Protein AF-A0A3B3SGN0-F1 (afdb_monomer)

Radius of gyration: 23.54 Å; Cα contacts (8 Å, |Δi|>4): 200; chains: 1; bounding box: 47×33×70 Å

Secondary structure (DSSP, 8-state):
---SEEEEEEEEE-SSTT----TTPEEEEEEEEEESS-EE-SEEEEEEEEEEEEEEEEEETTEEEEEEEEEEEEEEEEEEEE--TTS-------EEPSEEEEEEEEE----TTTTHHHHHHHHHHHTTS--PPP------

InterPro domains:
  IPR011021 Arrestin-like, N-terminal [PF00339] (10-87)
  IPR014752 Arrestin-like, C-terminal domain superfamily [G3DSA:2.60.40.640] (1-132)
  IPR014756 Immunoglobulin E-set [SSF81296] (18-74)

Organism: NCBI:txid1676925

pLDDT: mean 70.7, std 20.19, range [29.03, 91.38]

Solvent-accessible surface area (backbone atoms only — not comparable to full-atom values): 9113 Å² total; per-residue (Å²): 134,87,63,54,65,71,47,79,46,79,48,70,57,72,88,46,97,81,67,67,84,57,80,64,39,71,50,36,30,38,39,41,39,33,31,72,44,78,43,73,48,75,59,40,71,53,74,51,75,44,69,52,75,51,72,52,72,48,77,54,94,93,44,80,45,82,47,75,51,76,47,70,79,46,76,51,76,45,79,79,38,62,74,75,88,87,58,99,65,81,86,77,66,50,70,38,63,45,66,45,79,44,79,49,77,47,74,40,70,81,62,87,66,76,66,58,54,61,57,55,57,49,50,62,58,51,69,74,53,93,69,87,80,82,92,76,78,92,80,134

Sequence (140 aa):
MLSSIKSITVNYDAVNEGKTFSSGDMLSGRVLLVLSRETKIKGLRVKMKGKAKVHWREFKDKTCEHYKSKEKYFKLEQLVIGQEKDTKFCTNDLRQSLKKVIRWIFYFQNHSSVAVYHTWQQSHQTENELTPWPIFGQLT

Nearest PDB structures (foldseek):
  4r7x-assembly1_A  TM=7.101E-01  e=3.035E-05  Homo sapiens
  4r7x-assembly2_B  TM=7.193E-01  e=6.945E-05  Homo sapiens
  7usy-assembly1_J  TM=6.732E-01  e=1.446E-03  Caenorhabditis elegans
  4gej-assembly9_I  TM=6.919E-01  e=2.127E-03  Homo sapiens
  6yfe-assembly1_AA  TM=1.808E-01  e=1.029E+00  Beihai levi-like virus 19

Mean predicted aligned error: 14.2 Å

Foldseek 3Di:
DDFQWPDKDKFWDQPDPVSDDDAFDKIKTKIKTATPDFDFDQWDKDKDWDKDKDKDWDDDPPDIDIDIDMDTPDIDMDIQDHDDPPDPDDDPRPGDDRIDMTMDMDTRHDDPPPPPVVVVVVVVVVVVPDDDDDDDDDDD

Structure (mmCIF, N/CA/C/O backbone):
data_AF-A0A3B3SGN0-F1
#
_entry.id   AF-A0A3B3SGN0-F1
#
loop_
_atom_site.group_PDB
_atom_site.id
_atom_site.type_symbol
_atom_site.label_atom_id
_atom_site.label_alt_id
_atom_site.label_comp_id
_atom_site.label_asym_id
_atom_site.label_entity_id
_atom_site.label_seq_id
_atom_site.pdbx_PDB_ins_code
_atom_site.Cartn_x
_atom_site.Cartn_y
_atom_site.Cartn_z
_atom_site.occupancy
_atom_site.B_iso_or_equiv
_atom_site.auth_seq_id
_atom_site.auth_comp_id
_atom_site.auth_asym_id
_atom_site.auth_atom_id
_atom_site.pdbx_PDB_model_num
ATOM 1 N N . MET A 1 1 ? 0.505 -12.880 25.180 1.00 4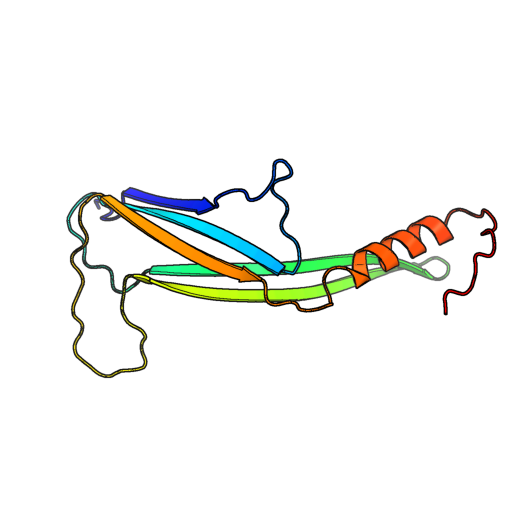6.78 1 MET A N 1
ATOM 2 C CA . MET A 1 1 ? -0.002 -11.499 24.997 1.00 46.78 1 MET A CA 1
ATOM 3 C C . MET A 1 1 ? -1.139 -11.515 23.983 1.00 46.78 1 MET A C 1
ATOM 5 O O . MET A 1 1 ? -0.929 -12.009 22.885 1.00 46.78 1 MET A O 1
ATOM 9 N N . LEU A 1 2 ? -2.335 -11.030 24.331 1.00 58.28 2 LEU A N 1
ATOM 10 C CA . LEU A 1 2 ? -3.451 -10.930 23.379 1.00 58.28 2 LEU A CA 1
ATOM 11 C C . LEU A 1 2 ? -3.254 -9.701 22.485 1.00 58.28 2 LEU A C 1
ATOM 13 O O . LEU A 1 2 ? -3.237 -8.574 22.988 1.00 58.28 2 LEU A O 1
ATOM 17 N N . SER A 1 3 ? -3.106 -9.918 21.175 1.00 74.81 3 SER A N 1
ATOM 18 C CA . SER A 1 3 ? -3.095 -8.832 20.192 1.00 74.81 3 SER A CA 1
ATOM 19 C C . SER A 1 3 ? -4.449 -8.123 20.195 1.00 74.81 3 SER A C 1
AT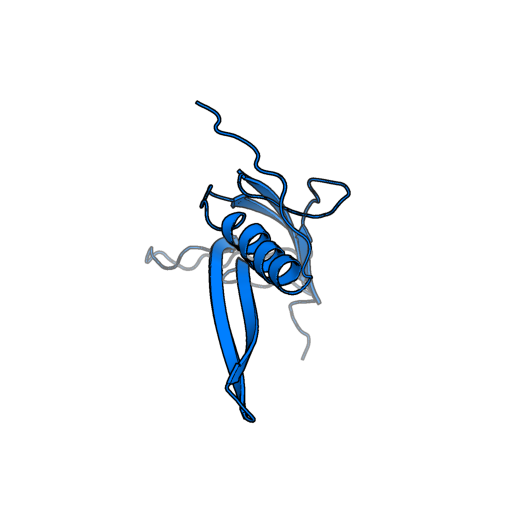OM 21 O O . SER A 1 3 ? -5.508 -8.752 20.136 1.00 74.81 3 SER A O 1
ATOM 23 N N . SER A 1 4 ? -4.414 -6.795 20.261 1.00 85.69 4 SER A N 1
ATOM 24 C CA . SER A 1 4 ? -5.606 -5.949 20.170 1.00 85.69 4 SER A CA 1
ATOM 25 C C . SER A 1 4 ? -6.210 -5.926 18.757 1.00 85.69 4 SER A C 1
ATOM 27 O O . SER A 1 4 ? -7.406 -5.695 18.593 1.00 85.69 4 SER A O 1
ATOM 29 N N . ILE A 1 5 ? -5.397 -6.203 17.733 1.00 88.44 5 ILE A N 1
ATOM 30 C CA . ILE A 1 5 ? -5.818 -6.277 16.330 1.00 88.44 5 ILE A CA 1
ATOM 31 C C . ILE A 1 5 ? -5.982 -7.751 15.961 1.00 88.44 5 ILE A C 1
ATOM 33 O O . ILE A 1 5 ? -5.033 -8.526 16.094 1.00 88.44 5 ILE A O 1
ATOM 37 N N . LYS A 1 6 ? -7.178 -8.125 15.496 1.00 89.62 6 LYS A N 1
ATOM 38 C CA . LYS A 1 6 ? -7.468 -9.466 14.966 1.00 89.62 6 LYS A CA 1
ATOM 39 C C . LYS A 1 6 ? -7.077 -9.568 13.497 1.00 89.62 6 LYS A C 1
ATOM 41 O O . LYS A 1 6 ? -6.401 -10.515 13.118 1.00 89.62 6 LYS A O 1
ATOM 46 N N . SER A 1 7 ? -7.484 -8.600 12.677 1.00 90.06 7 SER A N 1
ATOM 47 C CA . SER A 1 7 ? -7.132 -8.573 11.256 1.00 90.06 7 SER A CA 1
ATOM 48 C C . SER A 1 7 ? -7.254 -7.177 10.651 1.00 90.06 7 SER A C 1
ATOM 50 O O . SER A 1 7 ? -8.020 -6.330 11.118 1.00 90.06 7 SER A O 1
ATOM 52 N N . ILE A 1 8 ? -6.473 -6.952 9.594 1.00 90.75 8 ILE A N 1
ATOM 53 C CA . ILE A 1 8 ? -6.555 -5.785 8.716 1.00 90.75 8 ILE A CA 1
ATOM 54 C C . ILE A 1 8 ? -6.621 -6.324 7.292 1.00 90.75 8 ILE A C 1
ATOM 56 O O . ILE A 1 8 ? -5.700 -7.008 6.849 1.00 90.75 8 ILE A O 1
ATOM 60 N N . THR A 1 9 ? -7.695 -6.014 6.578 1.00 91.38 9 THR A N 1
ATOM 61 C CA . THR A 1 9 ? -7.904 -6.461 5.199 1.00 91.38 9 THR A CA 1
ATOM 62 C C . THR A 1 9 ? -8.170 -5.256 4.317 1.00 91.38 9 THR A C 1
ATOM 64 O O . THR A 1 9 ? -8.981 -4.399 4.665 1.00 91.38 9 THR A O 1
ATOM 67 N N . VAL A 1 10 ? -7.491 -5.187 3.176 1.00 89.44 10 VAL A N 1
ATOM 68 C CA . VAL A 1 10 ? -7.683 -4.136 2.175 1.00 89.44 10 VAL A CA 1
ATOM 69 C C . VAL A 1 10 ? -8.274 -4.779 0.933 1.00 89.44 10 VAL A C 1
ATOM 71 O O . VAL A 1 10 ? -7.650 -5.649 0.336 1.00 89.44 10 VAL A O 1
ATOM 74 N N . ASN A 1 11 ? -9.461 -4.325 0.552 1.00 88.88 11 ASN A N 1
ATOM 75 C CA . ASN A 1 11 ? -10.142 -4.722 -0.670 1.00 88.88 11 ASN A CA 1
ATOM 76 C C . ASN A 1 11 ? -10.225 -3.516 -1.598 1.00 88.88 11 ASN A C 1
ATOM 78 O O . ASN A 1 11 ? -10.382 -2.388 -1.127 1.00 88.88 11 ASN A O 1
ATOM 82 N N . TYR A 1 12 ? -10.154 -3.760 -2.899 1.00 87.44 12 TYR A N 1
ATOM 83 C CA . TYR A 1 12 ? -10.476 -2.776 -3.922 1.00 87.44 12 TYR A CA 1
ATOM 84 C C . TYR A 1 12 ? -11.729 -3.223 -4.671 1.00 87.44 12 TYR A C 1
ATOM 86 O O . TYR A 1 12 ? -11.996 -4.420 -4.788 1.00 87.44 12 TYR A O 1
ATOM 94 N N . ASP A 1 13 ? -12.499 -2.255 -5.143 1.00 84.31 13 ASP A N 1
ATOM 95 C CA . ASP A 1 13 ? -13.662 -2.490 -5.980 1.00 84.31 13 ASP A CA 1
ATOM 96 C C . ASP A 1 13 ? -13.167 -2.503 -7.441 1.00 84.31 13 ASP A C 1
ATOM 98 O O . ASP A 1 13 ? -12.542 -1.546 -7.907 1.00 84.31 13 ASP A O 1
ATOM 102 N N . ALA A 1 14 ? -13.341 -3.633 -8.133 1.00 74.31 14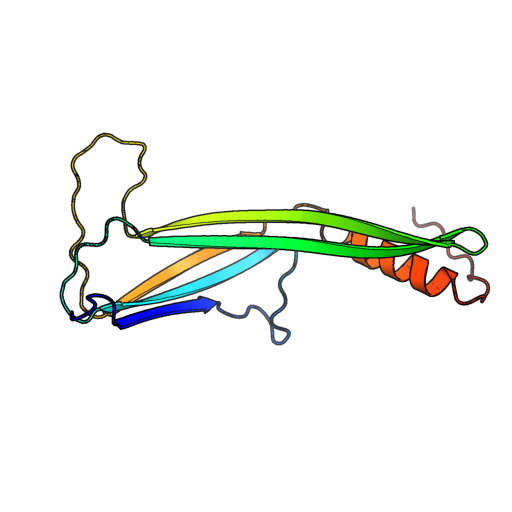 ALA A N 1
ATOM 103 C CA . ALA A 1 14 ? -12.905 -3.783 -9.520 1.00 74.31 14 ALA A CA 1
ATOM 104 C C . ALA A 1 14 ? -13.756 -2.895 -10.439 1.00 74.31 14 ALA A C 1
ATOM 106 O O . ALA A 1 14 ? -14.979 -2.876 -10.318 1.00 74.31 14 ALA A O 1
ATOM 107 N N . VAL A 1 15 ? -13.102 -2.170 -11.347 1.00 71.81 15 VAL A N 1
ATOM 108 C CA . VAL A 1 15 ? -13.772 -1.257 -12.293 1.00 71.81 15 VAL A CA 1
ATOM 109 C C . VAL A 1 15 ? -14.155 -1.978 -13.590 1.00 71.81 15 VAL A C 1
ATOM 111 O O . VAL A 1 15 ? -15.085 -1.567 -14.274 1.00 71.81 15 VAL A O 1
ATOM 114 N N . ASN A 1 16 ? -13.481 -3.084 -13.907 1.00 70.44 16 ASN A N 1
ATOM 115 C CA . ASN A 1 16 ? -13.703 -3.898 -15.097 1.00 70.44 16 ASN A CA 1
ATOM 116 C C . ASN A 1 16 ? -13.481 -5.396 -14.806 1.00 70.44 16 ASN A C 1
ATOM 118 O O . ASN A 1 16 ? -12.866 -5.771 -13.804 1.00 70.44 16 ASN A O 1
ATOM 122 N N . GLU A 1 17 ? -13.946 -6.260 -15.713 1.00 72.81 17 GLU A N 1
ATOM 123 C CA . GLU A 1 17 ? -13.751 -7.719 -15.630 1.00 72.81 17 GLU A CA 1
ATOM 124 C C . GLU A 1 17 ? -12.264 -8.109 -15.653 1.00 72.81 17 GLU A C 1
ATOM 126 O O . GLU A 1 17 ? -11.851 -9.051 -14.977 1.00 72.81 17 GLU A O 1
ATOM 131 N N . GLY A 1 18 ? -11.446 -7.324 -16.365 1.00 71.50 18 GLY A N 1
ATOM 132 C CA . GLY A 1 18 ? -9.998 -7.514 -16.468 1.00 71.50 18 GLY A CA 1
ATOM 133 C C . GLY A 1 18 ? -9.209 -7.179 -15.197 1.00 71.50 18 GLY A C 1
ATOM 134 O O . GLY A 1 18 ? -8.034 -7.528 -15.115 1.00 71.50 18 GLY A O 1
ATOM 135 N N . LYS A 1 19 ? -9.824 -6.524 -14.198 1.00 75.88 19 LYS A N 1
ATOM 136 C CA . LYS A 1 19 ? -9.169 -6.037 -12.964 1.00 75.88 19 LYS A CA 1
ATOM 137 C C . LYS A 1 19 ? -7.910 -5.197 -13.233 1.00 75.88 19 LYS A C 1
ATOM 139 O O . LYS A 1 19 ? -6.969 -5.197 -12.436 1.00 75.88 19 LYS A O 1
ATOM 144 N N . THR A 1 20 ? -7.892 -4.488 -14.356 1.00 78.38 20 THR A N 1
ATOM 145 C CA . THR A 1 20 ? -6.809 -3.599 -14.785 1.00 78.38 20 THR A CA 1
ATOM 146 C C . THR A 1 20 ? -7.260 -2.149 -14.682 1.00 78.38 20 THR A C 1
ATOM 148 O O . THR A 1 20 ? -8.423 -1.839 -14.918 1.00 78.38 20 THR A O 1
ATOM 151 N N . PHE A 1 21 ? -6.329 -1.261 -14.335 1.00 73.44 21 PHE A N 1
ATOM 152 C CA . PHE A 1 21 ? -6.578 0.172 -14.186 1.00 73.44 21 PHE A CA 1
ATOM 153 C C . PHE A 1 21 ? -5.654 0.945 -15.119 1.00 73.44 21 PHE A C 1
ATOM 155 O O . PHE A 1 21 ? -4.464 0.634 -15.215 1.00 73.44 21 PHE A O 1
ATOM 162 N N . SER A 1 22 ? -6.206 1.957 -15.768 1.00 75.19 22 SER A N 1
ATOM 163 C CA . SER A 1 22 ? -5.534 2.842 -16.708 1.00 75.19 22 SER A CA 1
ATOM 164 C C . SER A 1 22 ? -5.531 4.285 -16.208 1.00 75.19 22 SER A C 1
ATOM 166 O O . SER A 1 22 ? -6.125 4.638 -15.187 1.00 75.19 22 SER A O 1
ATOM 168 N N . SER A 1 23 ? -4.799 5.133 -16.926 1.00 73.19 23 SER A N 1
ATOM 169 C CA . SER A 1 23 ? -4.770 6.567 -16.654 1.00 73.19 23 SER A CA 1
ATOM 170 C C . SER A 1 23 ? -6.179 7.152 -16.771 1.00 73.19 23 SER A C 1
ATOM 172 O O . SER A 1 23 ? -6.852 6.912 -17.768 1.00 73.19 23 SER A O 1
ATOM 174 N N . GLY A 1 24 ? -6.618 7.901 -15.758 1.00 75.56 24 GLY A N 1
ATOM 175 C CA . GLY A 1 24 ? -7.974 8.452 -15.684 1.00 75.56 24 GLY A CA 1
ATOM 176 C C . GLY A 1 24 ? -8.980 7.588 -14.916 1.00 75.56 24 GLY A C 1
ATOM 177 O O . GLY A 1 24 ? -10.037 8.098 -14.547 1.00 75.56 24 GLY A O 1
ATOM 178 N N . ASP A 1 25 ? -8.651 6.333 -14.593 1.00 78.62 25 ASP A N 1
ATOM 179 C CA . ASP A 1 25 ? -9.552 5.477 -13.820 1.00 78.62 25 ASP A CA 1
ATOM 180 C C . ASP A 1 25 ? -9.626 5.888 -12.341 1.00 78.62 25 ASP A C 1
ATOM 182 O O . ASP A 1 25 ? -8.672 6.380 -11.723 1.00 78.62 25 ASP A O 1
ATOM 186 N N . MET A 1 26 ? -10.782 5.629 -11.730 1.00 78.81 26 MET A N 1
ATOM 187 C CA . MET A 1 26 ? -10.983 5.774 -10.292 1.00 78.81 26 MET A CA 1
ATOM 188 C C . MET A 1 26 ? -10.766 4.429 -9.602 1.00 78.81 26 MET A C 1
ATOM 190 O O . MET A 1 26 ? -11.521 3.485 -9.820 1.00 78.81 26 MET A O 1
ATOM 194 N N . LEU A 1 27 ? -9.793 4.355 -8.692 1.00 83.62 27 LEU A N 1
ATOM 195 C CA . LEU A 1 27 ? -9.636 3.193 -7.825 1.00 83.62 27 LEU A CA 1
ATOM 196 C C . LEU A 1 27 ? -10.277 3.469 -6.474 1.00 83.62 27 LEU A C 1
ATOM 198 O O . LEU A 1 27 ? -9.841 4.341 -5.722 1.00 83.62 27 LEU A O 1
ATOM 202 N N . SER A 1 28 ? -11.280 2.673 -6.135 1.00 85.88 28 SER A N 1
ATOM 203 C CA . SER A 1 28 ? -11.919 2.725 -4.827 1.00 85.88 28 SER A CA 1
ATOM 204 C C . SER A 1 28 ? -11.823 1.386 -4.118 1.00 85.88 28 SER A C 1
ATOM 206 O O . SER A 1 28 ? -11.530 0.355 -4.723 1.00 85.88 28 SER A O 1
ATOM 208 N N . GLY A 1 29 ? -12.011 1.409 -2.807 1.00 87.94 29 GLY A N 1
ATOM 209 C CA . GLY A 1 29 ? -11.964 0.199 -2.017 1.00 87.94 29 GLY A CA 1
ATOM 210 C C . GLY A 1 29 ? -12.337 0.413 -0.566 1.00 87.94 29 GLY A C 1
ATOM 211 O O . GLY A 1 29 ? -12.794 1.479 -0.140 1.00 87.94 29 GLY A O 1
ATOM 212 N N . ARG A 1 30 ? -12.150 -0.648 0.214 1.00 90.12 30 ARG A N 1
ATOM 213 C CA . ARG A 1 30 ? -12.506 -0.708 1.629 1.00 90.12 30 ARG A CA 1
ATOM 214 C C . ARG A 1 30 ? -11.370 -1.303 2.445 1.00 90.12 30 ARG A C 1
ATOM 216 O O . ARG A 1 30 ? -10.750 -2.283 2.044 1.00 90.12 30 ARG A O 1
ATOM 223 N N . VAL A 1 31 ? -11.112 -0.721 3.609 1.00 89.38 31 VAL A N 1
ATOM 224 C CA . VAL A 1 31 ? -10.296 -1.333 4.657 1.00 89.38 31 VAL A CA 1
ATOM 225 C C . VAL A 1 31 ? -11.226 -1.868 5.734 1.00 89.38 31 VAL A C 1
ATOM 227 O O . VAL A 1 31 ? -12.003 -1.115 6.321 1.00 89.38 31 VAL A O 1
ATOM 230 N N . LEU A 1 32 ? -11.144 -3.170 5.987 1.00 90.50 32 LEU A N 1
ATOM 231 C CA . LEU A 1 32 ? -11.792 -3.829 7.109 1.00 90.50 32 LEU A CA 1
ATOM 232 C C . LEU A 1 32 ? -10.768 -3.996 8.232 1.00 90.50 32 LEU A C 1
ATOM 234 O O . LEU A 1 32 ? -9.770 -4.698 8.080 1.00 90.50 32 LEU A O 1
ATOM 238 N N . LEU A 1 33 ? -11.042 -3.357 9.361 1.00 90.12 33 LEU A N 1
ATOM 239 C CA . LEU A 1 33 ? -10.283 -3.489 10.593 1.00 90.12 33 LEU A CA 1
ATOM 240 C C . LEU A 1 33 ? -11.127 -4.260 11.610 1.00 90.12 33 LEU A C 1
ATOM 242 O O . LEU A 1 33 ? -12.221 -3.821 11.978 1.00 90.12 33 LEU A O 1
ATOM 246 N N . VAL A 1 34 ? -10.605 -5.391 12.079 1.00 89.50 34 VAL A N 1
ATOM 247 C CA . VAL A 1 34 ? -11.223 -6.199 13.135 1.00 89.50 34 VAL A CA 1
ATOM 248 C C . VAL A 1 34 ? -10.329 -6.161 14.367 1.00 89.50 34 VAL A C 1
ATOM 250 O O . VAL A 1 34 ? -9.143 -6.491 14.307 1.00 89.50 34 VAL A O 1
ATOM 253 N N . LEU A 1 35 ? -10.905 -5.768 15.497 1.00 89.81 35 LEU A N 1
ATOM 254 C CA . LEU A 1 35 ? -10.241 -5.658 16.789 1.00 89.81 35 LEU A CA 1
ATOM 255 C C . LEU A 1 35 ? -10.776 -6.721 17.752 1.00 89.81 35 LEU A C 1
ATOM 257 O O . LEU A 1 35 ? -11.925 -7.158 17.665 1.00 89.81 35 LEU A O 1
ATOM 261 N N . SER A 1 36 ? -9.931 -7.172 18.675 1.00 88.94 36 SER A N 1
ATOM 262 C CA . SER A 1 36 ? -10.338 -8.109 19.730 1.00 88.94 36 SER A CA 1
ATOM 263 C C . SER A 1 36 ? -11.026 -7.418 20.901 1.00 88.94 36 SER A C 1
ATOM 265 O O . SER A 1 36 ? -11.813 -8.051 21.597 1.00 88.94 36 SER A O 1
ATOM 267 N N . ARG A 1 37 ? -10.744 -6.129 21.085 1.00 86.56 37 ARG A N 1
ATOM 268 C CA . ARG A 1 37 ? -11.252 -5.250 22.140 1.00 86.56 37 ARG A CA 1
ATOM 269 C C . ARG A 1 37 ? -11.179 -3.804 21.668 1.00 86.56 37 ARG A C 1
ATOM 271 O O . ARG A 1 37 ? -10.440 -3.500 20.726 1.00 86.56 37 ARG A O 1
ATOM 278 N N . GLU A 1 38 ? -11.889 -2.911 22.347 1.00 83.88 38 GLU A N 1
ATOM 279 C CA . GLU A 1 38 ? -11.736 -1.477 22.110 1.00 83.88 38 GLU A CA 1
ATOM 280 C C . GLU A 1 38 ? -10.270 -1.074 22.233 1.00 83.88 38 GLU A C 1
ATOM 282 O O . GLU A 1 38 ? -9.597 -1.355 23.227 1.00 83.88 38 GLU A O 1
ATOM 287 N N . THR A 1 39 ? -9.761 -0.450 21.177 1.00 84.19 39 THR A N 1
ATOM 288 C CA . THR A 1 39 ? -8.349 -0.092 21.081 1.00 84.19 39 THR A CA 1
ATOM 289 C C . THR A 1 39 ? -8.225 1.315 20.536 1.00 84.19 39 THR A C 1
ATOM 291 O O . THR A 1 39 ? -8.923 1.708 19.599 1.00 84.19 39 THR A O 1
ATOM 294 N N . LYS A 1 40 ? -7.316 2.078 21.138 1.00 82.94 40 LYS A N 1
ATOM 295 C CA . LYS A 1 40 ? -6.947 3.415 20.686 1.00 82.94 40 LYS A CA 1
ATOM 296 C C . LYS A 1 40 ? -6.013 3.294 19.486 1.00 82.94 40 LYS A C 1
ATOM 298 O O . LYS A 1 40 ? -4.949 2.684 19.587 1.00 82.94 40 LYS A O 1
ATOM 303 N N . ILE A 1 41 ? -6.418 3.852 18.350 1.00 82.56 41 ILE A N 1
ATOM 304 C CA . ILE A 1 41 ? -5.624 3.836 17.117 1.00 82.56 41 ILE A CA 1
ATOM 305 C C . ILE A 1 41 ? -5.238 5.266 16.772 1.00 82.56 41 ILE A C 1
ATOM 307 O O . ILE A 1 41 ? -6.101 6.087 16.474 1.00 82.56 41 ILE A O 1
ATOM 311 N N . LYS A 1 42 ? -3.926 5.535 16.769 1.00 83.38 42 LYS A N 1
ATOM 312 C CA . LYS A 1 42 ? -3.363 6.855 16.438 1.00 83.38 42 LYS A CA 1
ATOM 313 C C . LYS A 1 42 ? -3.620 7.244 14.984 1.00 83.38 42 LYS A C 1
ATOM 315 O O . LYS A 1 42 ? -3.878 8.403 14.684 1.00 83.38 42 LYS A O 1
ATOM 320 N N . GLY A 1 43 ? -3.553 6.270 14.082 1.00 85.12 43 GLY A N 1
ATOM 321 C CA . GLY A 1 43 ? -3.969 6.462 12.708 1.00 85.12 43 GLY A CA 1
ATOM 322 C C . GLY A 1 43 ? -3.809 5.222 11.844 1.00 85.12 43 GLY A C 1
ATOM 323 O O . GLY A 1 43 ? -3.106 4.278 12.200 1.00 85.12 43 GLY A O 1
ATOM 324 N N . LEU A 1 44 ? -4.479 5.245 10.700 1.00 86.94 44 LEU A N 1
ATOM 325 C CA . LEU A 1 44 ? -4.445 4.214 9.674 1.00 86.94 44 LEU A CA 1
ATOM 326 C C . LEU A 1 44 ? -4.335 4.914 8.327 1.00 86.94 44 LEU A C 1
ATOM 328 O O . LEU A 1 44 ? -5.118 5.816 8.034 1.00 86.94 44 LEU A O 1
ATOM 332 N N . ARG A 1 45 ? -3.357 4.513 7.519 1.00 88.62 45 ARG A N 1
ATOM 333 C CA . ARG A 1 45 ? -3.100 5.101 6.204 1.00 88.62 45 ARG A CA 1
ATOM 334 C C . ARG A 1 45 ? -3.177 4.032 5.134 1.00 88.62 45 ARG A C 1
ATOM 336 O O . ARG A 1 45 ? -2.619 2.950 5.303 1.00 88.62 45 ARG A O 1
ATOM 343 N N . VAL A 1 46 ? -3.816 4.367 4.024 1.00 88.81 46 VAL A N 1
ATOM 344 C CA . VAL A 1 46 ? -3.784 3.570 2.800 1.00 88.81 46 VAL A CA 1
ATOM 345 C C . VAL A 1 46 ? -2.771 4.207 1.868 1.00 88.81 46 VAL A C 1
ATOM 347 O O . VAL A 1 46 ? -2.767 5.421 1.672 1.00 88.81 46 VAL A O 1
ATOM 350 N N . LYS A 1 47 ? -1.873 3.390 1.319 1.00 89.31 47 LYS A N 1
ATOM 351 C CA . LYS A 1 47 ? -0.807 3.852 0.437 1.00 89.31 47 LYS A CA 1
ATOM 352 C C . LYS A 1 47 ? -0.762 3.007 -0.813 1.00 89.31 47 LYS A C 1
ATOM 354 O O . LYS A 1 47 ? -0.572 1.797 -0.732 1.00 89.31 47 LYS A O 1
ATOM 359 N N . MET A 1 48 ? -0.830 3.670 -1.954 1.00 85.19 48 MET A N 1
ATOM 360 C CA . MET A 1 48 ? -0.750 3.036 -3.255 1.00 85.19 48 MET A CA 1
ATOM 361 C C . MET A 1 48 ? 0.542 3.441 -3.962 1.00 85.19 48 MET A C 1
ATOM 363 O O . MET A 1 48 ? 0.976 4.592 -3.878 1.00 85.19 48 MET A O 1
ATOM 367 N N . LYS A 1 49 ? 1.198 2.487 -4.627 1.00 87.75 49 LYS A N 1
ATOM 368 C CA . LYS A 1 49 ? 2.452 2.717 -5.353 1.00 87.75 49 LYS A CA 1
ATOM 369 C C . LYS A 1 49 ? 2.447 1.931 -6.659 1.00 87.75 49 LYS A C 1
ATOM 371 O O . LYS A 1 49 ? 2.335 0.712 -6.611 1.00 87.75 49 LYS A O 1
ATOM 376 N N . GLY A 1 50 ? 2.683 2.613 -7.773 1.00 84.75 50 GLY A N 1
ATOM 377 C CA . GLY A 1 50 ? 2.991 1.989 -9.059 1.00 84.75 50 GLY A CA 1
ATOM 378 C C . GLY A 1 50 ? 4.471 2.126 -9.357 1.00 84.75 50 GLY A C 1
ATOM 379 O O . GLY A 1 50 ? 5.026 3.223 -9.245 1.00 84.75 50 GLY A O 1
ATOM 380 N N . LYS A 1 51 ? 5.129 1.018 -9.696 1.00 86.88 51 LYS A N 1
ATOM 381 C CA . LYS A 1 51 ? 6.546 0.997 -10.066 1.00 86.88 51 LYS A CA 1
ATOM 382 C C . LYS A 1 51 ? 6.768 0.019 -11.210 1.00 86.88 51 LYS A C 1
ATOM 384 O O . LYS A 1 51 ? 6.323 -1.119 -11.100 1.00 86.88 51 LYS A O 1
ATOM 389 N N . ALA A 1 52 ? 7.526 0.431 -12.216 1.00 87.94 52 ALA A N 1
ATOM 390 C CA . ALA A 1 52 ? 8.127 -0.475 -13.181 1.00 87.94 52 ALA A CA 1
ATOM 391 C C . ALA A 1 52 ? 9.556 -0.813 -12.767 1.00 87.94 52 ALA A C 1
ATOM 393 O O . ALA A 1 52 ? 10.287 -0.002 -12.188 1.00 87.94 52 ALA A O 1
ATOM 394 N N . LYS A 1 53 ? 9.957 -2.039 -13.082 1.00 88.19 53 LYS A N 1
ATOM 395 C CA . LYS A 1 53 ? 11.354 -2.454 -13.088 1.00 88.19 53 LYS A CA 1
ATOM 396 C C . LYS A 1 53 ? 11.575 -3.190 -14.395 1.00 88.19 53 LYS A C 1
ATOM 398 O O . LYS A 1 53 ? 10.882 -4.169 -14.649 1.00 88.19 53 LYS A O 1
ATOM 403 N N . VAL A 1 54 ? 12.537 -2.730 -15.173 1.00 90.06 54 VAL A N 1
ATOM 404 C CA . VAL A 1 54 ? 12.938 -3.377 -16.417 1.00 90.06 54 VAL A CA 1
ATOM 405 C C . VAL A 1 54 ? 14.352 -3.913 -16.266 1.00 90.06 54 VAL A C 1
ATOM 407 O O . VAL A 1 54 ? 15.170 -3.377 -15.510 1.00 90.06 54 VAL A O 1
ATOM 410 N N . HIS A 1 55 ? 14.615 -5.009 -16.960 1.00 90.81 55 HIS A N 1
ATOM 411 C CA . HIS A 1 55 ? 15.926 -5.623 -17.055 1.00 90.81 55 HIS A CA 1
ATOM 412 C C . HIS A 1 55 ? 16.121 -6.053 -18.498 1.00 90.81 55 HIS A C 1
ATOM 414 O O . HIS A 1 55 ? 15.293 -6.794 -19.027 1.00 90.81 55 HIS A O 1
ATOM 420 N N . TRP A 1 56 ? 17.214 -5.615 -19.105 1.00 88.75 56 TRP A N 1
ATOM 421 C CA . TRP A 1 56 ? 17.588 -6.032 -20.447 1.00 88.75 56 TRP A CA 1
ATOM 422 C C . TRP A 1 56 ? 19.054 -6.440 -20.471 1.00 88.75 56 TRP A C 1
ATOM 424 O O . TRP A 1 56 ? 19.838 -6.094 -19.582 1.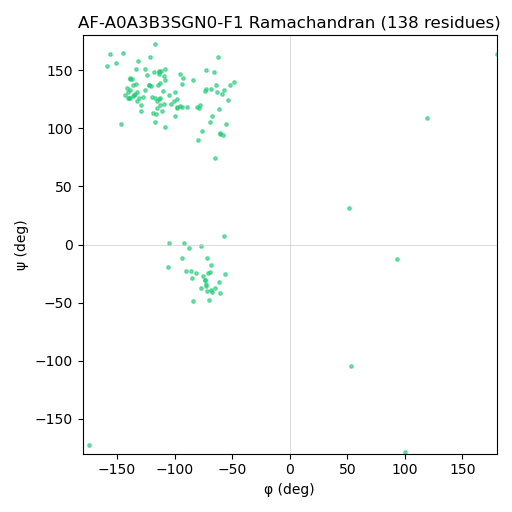00 88.75 56 TRP A O 1
ATOM 434 N N . ARG A 1 57 ? 19.386 -7.253 -21.467 1.00 90.12 57 ARG A N 1
ATOM 435 C CA . ARG A 1 57 ? 20.747 -7.700 -21.728 1.00 90.12 57 ARG A CA 1
ATOM 436 C C . ARG A 1 57 ? 21.174 -7.127 -23.060 1.00 90.12 57 ARG A C 1
ATOM 438 O O . ARG A 1 57 ? 20.383 -7.144 -23.998 1.00 90.12 57 ARG A O 1
ATOM 445 N N . GLU A 1 58 ? 22.397 -6.639 -23.116 1.00 89.94 58 GLU A N 1
ATOM 446 C CA . GLU A 1 58 ? 23.012 -6.155 -24.342 1.00 89.94 58 GLU A CA 1
ATOM 447 C C . GLU A 1 58 ? 24.223 -7.039 -24.626 1.00 89.94 58 GLU A C 1
ATOM 449 O O . GLU A 1 58 ? 25.066 -7.250 -23.752 1.00 89.94 58 GLU A O 1
ATOM 454 N N . PHE A 1 59 ? 24.278 -7.610 -25.825 1.00 89.81 59 PHE A N 1
ATOM 455 C CA . PHE A 1 59 ? 25.430 -8.386 -26.261 1.00 89.81 59 PHE A CA 1
ATOM 456 C C . PHE A 1 59 ? 26.367 -7.461 -27.028 1.00 89.81 59 PHE A C 1
ATOM 458 O O . PHE A 1 59 ? 25.985 -6.913 -28.060 1.00 89.81 59 PHE A O 1
ATOM 465 N N . LYS A 1 60 ? 27.590 -7.302 -26.522 1.00 82.75 60 LYS A N 1
ATOM 466 C CA . LYS A 1 60 ? 28.689 -6.642 -27.230 1.00 82.75 60 LYS A CA 1
ATOM 467 C C . LYS A 1 60 ? 29.777 -7.677 -27.462 1.00 82.75 60 LYS A C 1
ATOM 469 O O . LYS A 1 60 ? 30.375 -8.189 -26.513 1.00 82.75 60 LYS A O 1
ATOM 474 N N . ASP A 1 61 ? 29.981 -8.023 -28.726 1.00 85.69 61 ASP A N 1
ATOM 475 C CA . ASP A 1 61 ? 30.897 -9.069 -29.180 1.00 85.69 61 ASP A CA 1
ATOM 476 C C . ASP A 1 61 ? 30.656 -10.426 -28.487 1.00 85.69 61 ASP A C 1
ATOM 478 O O . ASP A 1 61 ? 29.699 -11.132 -28.798 1.00 85.69 61 ASP A O 1
ATOM 482 N N . LYS A 1 62 ? 31.524 -10.802 -27.536 1.00 85.75 62 LYS A N 1
ATOM 483 C CA . LYS A 1 62 ? 31.453 -12.055 -26.758 1.00 85.75 62 LYS A CA 1
ATOM 484 C C . LYS A 1 62 ? 30.971 -11.848 -25.319 1.00 85.75 62 LYS A C 1
ATOM 486 O O . LYS A 1 62 ? 30.902 -12.811 -24.557 1.00 85.75 62 LYS A O 1
ATOM 491 N N . THR A 1 63 ? 30.654 -10.613 -24.939 1.00 79.06 63 THR A N 1
ATOM 492 C CA . THR A 1 63 ? 30.294 -10.245 -23.569 1.00 79.06 63 THR A CA 1
ATOM 493 C C . THR A 1 63 ? 28.811 -9.899 -23.492 1.00 79.06 63 THR A C 1
ATOM 495 O O . THR A 1 63 ? 28.283 -9.142 -24.304 1.00 79.06 63 THR A O 1
ATOM 498 N N . CYS A 1 64 ? 28.128 -10.463 -22.496 1.00 88.31 64 CYS A N 1
ATOM 499 C CA . CYS A 1 64 ? 26.740 -10.146 -22.182 1.00 88.31 64 CYS A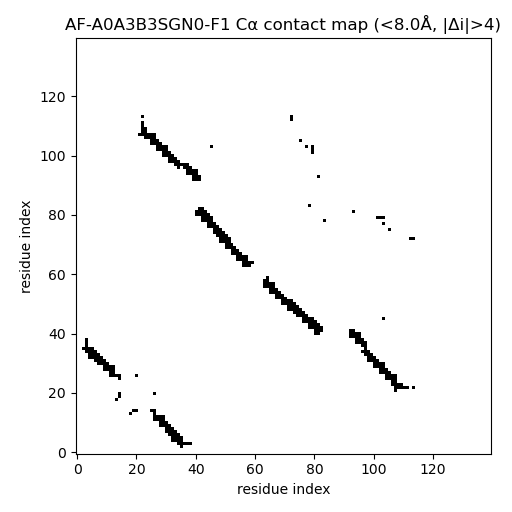 CA 1
ATOM 500 C C . CYS A 1 64 ? 26.703 -9.160 -21.013 1.00 88.31 64 CYS A C 1
ATOM 502 O O . CYS A 1 64 ? 27.007 -9.522 -19.874 1.00 88.31 64 CYS A O 1
ATOM 504 N N . GLU A 1 65 ? 26.299 -7.925 -21.284 1.00 88.69 65 GLU A N 1
ATOM 505 C CA . GLU A 1 65 ? 26.115 -6.892 -20.270 1.00 88.69 65 GLU A CA 1
ATOM 506 C C . GLU A 1 65 ? 24.665 -6.886 -19.775 1.00 88.69 65 GLU A C 1
ATOM 508 O O . GLU A 1 65 ? 23.719 -7.117 -20.529 1.00 88.69 65 GLU A O 1
ATOM 513 N N . HIS A 1 66 ? 24.478 -6.641 -18.478 1.00 90.62 66 HIS A N 1
ATOM 514 C CA . HIS A 1 66 ? 23.171 -6.659 -17.828 1.00 90.62 66 HIS A CA 1
ATOM 515 C C . HIS A 1 66 ? 22.801 -5.271 -17.322 1.00 90.62 66 HIS A C 1
ATOM 517 O O . HIS A 1 66 ? 23.475 -4.716 -16.454 1.00 90.62 66 HIS A O 1
ATOM 523 N N . TYR A 1 67 ? 21.658 -4.771 -17.775 1.00 88.69 67 TYR A N 1
ATOM 524 C CA . TYR A 1 67 ? 21.156 -3.453 -17.422 1.00 88.69 67 TYR A CA 1
ATOM 525 C C . TYR A 1 67 ? 19.827 -3.552 -16.682 1.00 88.69 67 TYR A C 1
ATOM 527 O O . TYR A 1 67 ? 19.027 -4.473 -16.874 1.00 88.69 67 TYR A O 1
ATOM 535 N N . LYS A 1 68 ? 19.596 -2.603 -15.773 1.00 91.12 68 LYS A N 1
ATOM 536 C CA . LYS A 1 68 ? 18.370 -2.509 -14.976 1.00 91.12 68 LYS A CA 1
ATOM 537 C C . LYS A 1 68 ? 17.947 -1.054 -14.888 1.00 91.12 68 LYS A C 1
ATOM 539 O O . LYS A 1 68 ? 18.749 -0.212 -14.498 1.00 91.12 68 LYS A O 1
ATOM 544 N N . SER A 1 69 ? 16.669 -0.788 -15.132 1.00 88.94 69 SER A N 1
ATOM 545 C CA . SER A 1 69 ? 16.059 0.511 -14.845 1.00 88.94 69 SER A CA 1
ATOM 546 C C . SER A 1 69 ? 14.821 0.337 -13.971 1.00 88.94 69 SER A C 1
ATOM 548 O O . SER A 1 69 ? 14.180 -0.719 -13.949 1.00 88.94 69 SER A O 1
ATOM 550 N N . LYS A 1 70 ? 14.525 1.352 -13.163 1.00 90.00 70 LYS A N 1
ATOM 551 C CA . LYS A 1 70 ? 13.374 1.368 -12.260 1.00 90.00 70 LYS A CA 1
ATOM 552 C C . LYS A 1 70 ? 12.695 2.716 -12.370 1.00 90.00 70 LYS A C 1
ATOM 554 O O . LYS A 1 70 ? 13.328 3.738 -12.131 1.00 90.00 70 LYS A O 1
ATOM 559 N N . GLU A 1 71 ? 11.394 2.690 -12.595 1.00 87.38 71 GLU A N 1
ATOM 560 C CA . GLU A 1 71 ? 10.580 3.893 -12.664 1.00 87.38 71 GLU A CA 1
ATOM 561 C C . GLU A 1 71 ? 9.432 3.810 -11.664 1.00 87.38 71 GLU A C 1
ATOM 563 O O . GLU A 1 71 ? 8.904 2.740 -11.352 1.00 87.38 71 GLU A O 1
ATOM 568 N N . LYS A 1 72 ? 9.068 4.955 -11.097 1.00 86.19 72 LYS A N 1
ATOM 569 C CA . LYS A 1 72 ? 7.971 5.074 -10.144 1.00 86.19 72 LYS A CA 1
ATOM 570 C C . LYS A 1 72 ? 6.907 5.972 -10.760 1.00 86.19 72 LYS A C 1
ATOM 572 O O . LYS A 1 72 ? 7.060 7.185 -10.728 1.00 86.19 72 LYS A O 1
ATOM 577 N N . TYR A 1 73 ? 5.812 5.368 -11.208 1.00 82.25 73 TYR A N 1
ATOM 578 C CA . TYR A 1 73 ? 4.705 6.080 -11.846 1.00 82.25 73 TYR A CA 1
ATOM 579 C C . TYR A 1 73 ? 3.913 6.937 -10.863 1.00 82.25 73 TYR A C 1
ATOM 581 O O . TYR A 1 73 ? 3.660 8.107 -11.109 1.00 82.25 73 TYR A O 1
ATOM 589 N N . PHE A 1 74 ? 3.540 6.375 -9.711 1.00 81.38 74 PHE A N 1
ATOM 590 C CA . PHE A 1 74 ? 2.730 7.104 -8.738 1.00 81.38 74 PHE A CA 1
ATOM 591 C C . PHE A 1 74 ? 2.993 6.646 -7.305 1.00 81.38 74 PHE A C 1
ATOM 593 O O . PHE A 1 74 ? 3.465 5.536 -7.026 1.00 81.38 74 PHE A O 1
ATOM 600 N N . LYS A 1 75 ? 2.699 7.541 -6.363 1.00 86.44 75 LYS A N 1
ATOM 601 C CA . LYS A 1 75 ? 2.657 7.261 -4.925 1.00 86.44 75 LYS A CA 1
ATOM 602 C C . LYS A 1 75 ? 1.576 8.134 -4.318 1.00 86.44 75 LYS A C 1
ATOM 604 O O . LYS A 1 75 ? 1.809 9.319 -4.115 1.00 86.44 75 LYS A O 1
ATOM 609 N N . LEU A 1 76 ? 0.446 7.515 -4.018 1.00 84.75 76 LEU A N 1
ATOM 610 C CA . LEU A 1 76 ? -0.689 8.153 -3.369 1.00 84.75 76 LEU A CA 1
ATOM 611 C C . LEU A 1 76 ? -0.780 7.639 -1.933 1.00 84.75 76 LEU A C 1
ATOM 613 O O . LEU A 1 76 ? -0.481 6.474 -1.658 1.00 84.75 76 LEU A O 1
ATOM 617 N N . GLU A 1 77 ? -1.126 8.516 -1.004 1.00 88.00 77 GLU A N 1
ATOM 618 C CA . GLU A 1 77 ? -1.266 8.190 0.412 1.00 88.00 77 GLU A CA 1
ATOM 619 C C . GLU A 1 77 ? -2.473 8.943 0.961 1.00 88.00 77 GLU A C 1
ATOM 621 O O . GLU A 1 77 ? -2.611 10.136 0.721 1.00 88.00 77 GLU A O 1
ATOM 626 N N . GLN A 1 78 ? -3.343 8.238 1.679 1.00 85.69 78 GLN A N 1
ATOM 627 C CA . GLN A 1 78 ? -4.533 8.802 2.305 1.00 85.69 78 GLN A CA 1
ATOM 628 C C . GLN A 1 78 ? -4.615 8.326 3.754 1.00 85.69 78 GLN A C 1
ATOM 630 O O . GLN A 1 78 ? -4.490 7.130 4.038 1.00 85.69 78 GLN A O 1
ATOM 635 N N . LEU A 1 79 ? -4.835 9.260 4.677 1.00 86.81 79 LEU A N 1
ATOM 636 C CA . LEU A 1 79 ? -5.150 8.959 6.069 1.00 86.81 79 LEU A CA 1
ATOM 637 C C . LEU A 1 79 ? -6.641 8.617 6.179 1.00 86.81 79 LEU A C 1
ATOM 639 O O . LEU A 1 79 ? -7.491 9.440 5.863 1.00 86.81 79 LEU A O 1
ATOM 643 N N . VAL A 1 80 ? -6.950 7.391 6.602 1.00 85.12 80 VAL A N 1
ATOM 644 C CA . VAL A 1 80 ? -8.326 6.869 6.707 1.00 85.12 80 VAL A CA 1
ATOM 645 C C . VAL A 1 80 ? -8.822 6.774 8.156 1.00 85.12 80 VAL A C 1
ATOM 647 O O . VAL A 1 80 ? -10.022 6.717 8.404 1.00 85.12 80 VAL A O 1
ATOM 650 N N . ILE A 1 81 ? -7.908 6.766 9.130 1.00 84.69 81 ILE A N 1
ATOM 651 C CA . ILE A 1 81 ? -8.197 6.945 10.561 1.00 84.69 81 ILE A CA 1
ATOM 652 C C . ILE A 1 81 ? -7.112 7.843 11.141 1.00 84.69 81 ILE A C 1
ATOM 654 O O . ILE A 1 81 ? -5.943 7.659 10.809 1.00 84.69 81 ILE A O 1
ATOM 658 N N . GLY A 1 82 ? -7.474 8.718 12.074 1.00 80.12 82 GLY A N 1
ATOM 659 C CA . GLY A 1 82 ? -6.538 9.563 12.812 1.00 80.12 82 GLY A CA 1
ATOM 660 C C . GLY A 1 82 ? -6.482 10.979 12.257 1.00 80.12 82 GLY A C 1
ATOM 661 O O . GLY A 1 82 ? -7.206 11.316 11.324 1.00 80.12 82 GLY A O 1
ATOM 662 N N . GLN A 1 83 ? -5.625 11.801 12.853 1.00 72.06 83 GLN A N 1
ATOM 663 C CA . GLN A 1 83 ? -5.401 13.183 12.434 1.00 72.06 83 GLN A CA 1
ATOM 664 C C . GLN A 1 83 ? -4.034 13.335 11.765 1.00 72.06 83 GLN A C 1
ATOM 666 O O . GLN A 1 83 ? -3.095 12.574 12.033 1.00 72.06 83 GLN A O 1
ATOM 671 N N . GLU A 1 84 ? -3.939 14.299 10.852 1.00 66.94 84 GLU A N 1
ATOM 672 C CA . GLU A 1 84 ? -2.665 14.703 10.272 1.00 66.94 84 GLU A CA 1
ATOM 673 C C . GLU A 1 84 ? -1.776 15.342 11.343 1.00 66.94 84 GLU A C 1
ATOM 675 O O . GLU A 1 84 ? -2.261 15.931 12.304 1.00 66.94 84 GLU A O 1
ATOM 680 N N . LYS A 1 85 ? -0.456 15.187 11.213 1.00 59.88 85 LYS A N 1
ATOM 681 C CA . LYS A 1 85 ? 0.490 15.604 12.261 1.00 59.88 85 LYS A CA 1
ATOM 682 C C . LYS A 1 85 ? 0.733 17.121 12.311 1.00 59.88 85 LYS A C 1
ATOM 684 O O . LYS A 1 85 ? 1.486 17.556 13.176 1.00 59.88 85 LYS A O 1
ATOM 689 N N . ASP A 1 86 ? 0.115 17.906 11.430 1.00 50.59 86 ASP A N 1
ATOM 690 C CA . ASP A 1 86 ? 0.439 19.326 11.239 1.00 50.59 86 ASP A CA 1
ATOM 691 C C . ASP A 1 86 ? -0.374 20.313 12.080 1.00 50.59 86 ASP A C 1
ATOM 693 O O . ASP A 1 86 ? -0.138 21.516 12.031 1.00 50.59 86 ASP A O 1
ATOM 697 N N . THR A 1 87 ? -1.278 19.847 12.939 1.00 38.38 87 THR A N 1
ATOM 698 C CA . THR A 1 87 ? -1.919 20.724 13.926 1.00 38.38 87 THR A CA 1
ATOM 699 C C . THR A 1 87 ? -1.598 20.233 15.325 1.00 38.38 87 THR A C 1
ATOM 701 O O . THR A 1 87 ? -2.015 19.155 15.745 1.00 38.38 87 THR A O 1
ATOM 704 N N . LYS A 1 88 ? -0.829 21.042 16.063 1.00 44.53 88 LYS A N 1
ATOM 705 C CA . LYS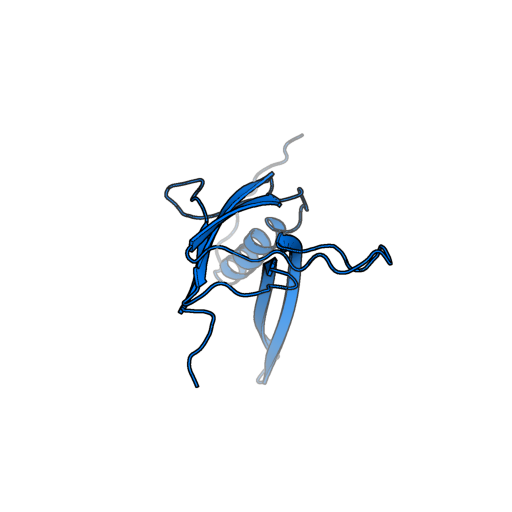 A 1 88 ? -0.624 20.917 17.509 1.00 44.53 88 LYS A CA 1
ATOM 706 C C . LYS A 1 88 ? -1.955 21.159 18.229 1.00 44.53 88 LYS A C 1
ATOM 708 O O . LYS A 1 88 ? -2.150 22.214 18.812 1.00 44.53 88 LYS A O 1
ATOM 713 N N . PHE A 1 89 ? -2.871 20.203 18.182 1.00 35.12 89 PHE A N 1
ATOM 714 C CA . PHE A 1 89 ? -4.041 20.170 19.048 1.00 35.12 89 PHE A CA 1
ATOM 715 C C . PHE A 1 89 ? -4.274 18.739 19.527 1.00 35.12 89 PHE A C 1
ATOM 717 O O . PHE A 1 89 ? -3.968 17.764 18.845 1.00 35.12 89 PHE A O 1
ATOM 724 N N . CYS A 1 90 ? -4.695 18.651 20.783 1.00 38.56 90 CYS A N 1
ATOM 725 C CA . CYS A 1 90 ? -4.633 17.489 21.654 1.00 38.56 90 CYS A CA 1
ATOM 726 C C . CYS A 1 90 ? -5.143 16.184 21.020 1.00 38.56 90 CYS A C 1
ATOM 728 O O . CYS A 1 90 ? -6.161 16.148 20.332 1.00 38.56 90 CYS A O 1
ATOM 730 N N . THR A 1 91 ? -4.429 15.091 21.308 1.00 40.16 91 THR A N 1
ATOM 731 C CA . THR A 1 91 ? -4.716 13.730 20.847 1.00 40.16 91 THR A CA 1
ATOM 732 C C . THR A 1 91 ? -6.082 13.253 21.329 1.00 40.16 91 THR A C 1
ATOM 734 O O . THR A 1 91 ? -6.208 12.686 22.416 1.00 40.16 91 THR A O 1
ATOM 737 N N . ASN A 1 92 ? -7.100 13.408 20.492 1.00 44.84 92 ASN A N 1
ATOM 738 C CA . ASN A 1 92 ? -8.342 12.670 20.655 1.00 44.84 92 ASN A CA 1
ATOM 739 C C . ASN A 1 92 ? -8.122 11.261 20.094 1.00 44.84 92 ASN A C 1
ATOM 741 O O . ASN A 1 92 ? -8.296 10.996 18.904 1.00 44.84 92 ASN A O 1
ATOM 745 N N . ASP A 1 93 ? -7.674 10.359 20.969 1.00 51.06 93 ASP A N 1
ATOM 746 C CA . ASP A 1 93 ? -7.655 8.920 20.718 1.00 51.06 93 ASP A CA 1
ATOM 747 C C . ASP A 1 93 ? -9.069 8.458 20.338 1.00 51.06 93 ASP A C 1
ATOM 749 O O . ASP A 1 93 ? -9.941 8.305 21.197 1.00 51.06 93 ASP A O 1
ATOM 753 N N . LEU A 1 94 ? -9.306 8.198 19.052 1.00 57.66 94 LEU A N 1
ATOM 754 C CA . LEU A 1 94 ? -10.552 7.580 18.615 1.00 57.66 94 LEU A CA 1
ATOM 755 C C . LEU A 1 94 ? -10.560 6.130 19.114 1.00 57.66 94 LEU A C 1
ATOM 757 O O . LEU A 1 94 ? -9.851 5.274 18.573 1.00 57.66 94 LEU A O 1
ATOM 761 N N . ARG A 1 95 ? -11.354 5.849 20.155 1.00 62.16 95 ARG A N 1
ATOM 762 C CA . ARG A 1 95 ? -11.686 4.472 20.539 1.00 62.16 95 ARG A CA 1
ATOM 763 C C . ARG A 1 95 ? -12.422 3.832 19.371 1.00 62.16 95 ARG A C 1
ATOM 765 O O . ARG A 1 95 ? -13.482 4.307 18.971 1.00 62.16 95 ARG A O 1
ATOM 772 N N . GLN A 1 96 ? -11.833 2.791 18.793 1.00 71.00 96 GLN A N 1
ATOM 773 C CA . GLN A 1 96 ? -12.461 2.080 17.687 1.00 71.00 96 GLN A CA 1
ATOM 774 C C . GLN A 1 96 ? -13.265 0.891 18.196 1.00 71.00 96 GLN A C 1
ATOM 776 O O . GLN A 1 96 ? -12.809 0.142 19.064 1.00 71.00 96 GLN A O 1
ATOM 781 N N . SER A 1 97 ? -14.450 0.721 17.611 1.00 73.44 97 SER A N 1
ATOM 782 C CA . SER A 1 97 ? -15.308 -0.441 17.808 1.00 73.44 97 SER A CA 1
ATOM 783 C C . SER A 1 97 ? -14.629 -1.726 17.321 1.00 73.44 97 SER A C 1
ATOM 785 O O . SER A 1 97 ? -13.697 -1.702 16.514 1.00 73.44 97 SER A O 1
ATOM 787 N N . LEU A 1 98 ? -15.130 -2.875 17.781 1.00 78.44 98 LEU A N 1
ATOM 788 C CA . LEU A 1 98 ? -14.587 -4.206 17.464 1.00 78.44 98 LEU A CA 1
ATOM 789 C C . LEU A 1 98 ? -14.504 -4.511 15.961 1.00 78.44 98 LEU A C 1
ATOM 791 O O . LEU A 1 98 ? -13.687 -5.327 15.535 1.00 78.44 98 LEU A O 1
ATOM 795 N N . LYS A 1 99 ? -15.341 -3.866 15.148 1.00 84.00 99 LYS A N 1
ATOM 796 C CA . LYS A 1 99 ? -15.340 -4.001 13.693 1.00 84.00 99 LYS A CA 1
ATOM 797 C C . LYS A 1 99 ? -15.570 -2.639 13.062 1.00 84.00 99 LYS A C 1
ATOM 799 O O . LYS A 1 99 ? -16.573 -1.984 13.347 1.00 84.00 99 LYS A O 1
ATOM 804 N N . LYS A 1 100 ? -14.663 -2.245 12.170 1.00 83.69 100 LYS A N 1
ATOM 805 C CA . LYS A 1 100 ? -14.741 -0.981 11.441 1.00 83.69 100 LYS A CA 1
ATOM 806 C C . LYS A 1 100 ? -14.441 -1.197 9.962 1.00 83.69 100 LYS A C 1
ATOM 808 O O . LYS A 1 100 ? -13.442 -1.817 9.608 1.00 83.69 100 LYS A O 1
ATOM 813 N N . VAL A 1 101 ? -15.325 -0.690 9.107 1.00 83.69 101 VAL A N 1
ATOM 814 C CA . VAL A 1 101 ? -15.177 -0.699 7.646 1.00 83.69 101 VAL A CA 1
ATOM 815 C C . VAL A 1 101 ? -14.995 0.740 7.193 1.00 83.69 101 VAL A C 1
ATOM 817 O O . VAL A 1 101 ? -15.804 1.595 7.544 1.00 83.69 101 VAL A O 1
ATOM 820 N N . ILE A 1 102 ? -13.927 1.017 6.450 1.00 85.12 102 ILE A N 1
ATOM 821 C CA . ILE A 1 102 ? -13.586 2.374 6.014 1.00 85.12 102 ILE A CA 1
ATOM 822 C C . ILE A 1 102 ? -13.391 2.382 4.511 1.00 85.12 102 ILE A C 1
ATOM 824 O O . ILE A 1 102 ? -12.612 1.592 3.982 1.00 85.12 102 ILE A O 1
ATOM 828 N N . ARG A 1 103 ? -14.099 3.278 3.829 1.00 83.81 103 ARG A N 1
ATOM 829 C CA . ARG A 1 103 ? -13.986 3.461 2.384 1.00 83.81 103 ARG A CA 1
ATOM 830 C C . ARG A 1 103 ? -12.818 4.390 2.060 1.00 83.81 103 ARG A C 1
ATOM 832 O O . ARG A 1 103 ? -12.592 5.366 2.770 1.00 83.81 103 ARG A O 1
ATOM 839 N N . TRP A 1 104 ? -12.100 4.087 0.988 1.00 83.56 104 TRP A N 1
ATOM 840 C CA . TRP A 1 104 ? -11.043 4.928 0.431 1.00 83.56 104 TRP A CA 1
ATOM 841 C C . TRP A 1 104 ? -11.209 5.031 -1.084 1.00 83.56 104 TRP A C 1
ATOM 843 O O . TRP A 1 104 ? -11.765 4.130 -1.718 1.00 83.56 104 TRP A O 1
ATOM 853 N N . ILE A 1 105 ? -10.769 6.155 -1.647 1.00 81.25 105 ILE A N 1
ATOM 854 C CA . ILE A 1 105 ? -10.882 6.463 -3.075 1.00 81.25 105 ILE A CA 1
ATOM 855 C C . ILE A 1 105 ? -9.613 7.206 -3.491 1.00 81.25 105 ILE A C 1
ATOM 857 O O . ILE A 1 105 ? -9.239 8.197 -2.866 1.00 81.25 105 ILE A O 1
ATOM 861 N N . PHE A 1 106 ? -8.971 6.731 -4.552 1.00 76.94 106 PHE A N 1
ATOM 862 C CA . PHE A 1 106 ? -7.865 7.395 -5.224 1.00 76.94 106 PHE A CA 1
ATOM 863 C C . PHE A 1 106 ? -8.230 7.664 -6.679 1.00 76.94 106 PHE A C 1
ATOM 865 O O . PHE A 1 106 ? -8.737 6.790 -7.381 1.00 76.94 106 PHE A O 1
ATOM 872 N N . TYR A 1 107 ? -7.900 8.864 -7.137 1.00 69.56 107 TYR A N 1
ATOM 873 C CA . TYR A 1 107 ? -7.991 9.237 -8.540 1.00 69.56 107 TYR A CA 1
ATOM 874 C C . TYR A 1 107 ? -6.617 9.091 -9.182 1.00 69.56 107 TYR A C 1
ATOM 876 O O . TYR A 1 107 ? -5.635 9.663 -8.693 1.00 69.56 107 TYR A O 1
ATOM 884 N N . PHE A 1 108 ? -6.540 8.329 -10.271 1.00 66.06 108 PHE A N 1
ATOM 885 C CA . PHE A 1 108 ? -5.347 8.302 -11.100 1.00 66.06 108 PHE A CA 1
ATOM 886 C C . PHE A 1 108 ? -5.298 9.575 -11.939 1.00 66.06 108 PHE A C 1
ATOM 888 O O . PHE A 1 108 ? -5.951 9.689 -12.971 1.00 66.06 108 PHE A O 1
ATOM 895 N N . GLN A 1 109 ? -4.530 10.554 -11.461 1.00 55.41 109 GLN A N 1
ATOM 896 C CA . GLN A 1 109 ? -4.200 11.752 -12.230 1.00 55.41 109 GLN A CA 1
ATOM 897 C C . GLN A 1 109 ? -3.532 11.330 -13.543 1.00 55.41 109 GLN A C 1
ATOM 899 O O . GLN A 1 109 ? -2.630 10.488 -13.530 1.00 55.41 109 GLN A O 1
ATOM 904 N N . ASN A 1 110 ? -3.985 11.917 -14.653 1.00 49.84 110 ASN A N 1
ATOM 905 C CA . ASN A 1 110 ? -3.421 11.693 -15.977 1.00 49.84 110 ASN A CA 1
ATOM 906 C C . ASN A 1 110 ? -1.952 12.121 -15.997 1.00 49.84 110 ASN A C 1
ATOM 908 O O . ASN A 1 110 ? -1.639 13.291 -16.185 1.00 49.84 110 ASN A O 1
ATOM 912 N N . HIS A 1 111 ? -1.047 11.167 -15.804 1.00 52.34 111 HIS A N 1
ATOM 913 C CA . HIS A 1 111 ? 0.355 11.336 -16.144 1.00 52.34 111 HIS A CA 1
ATOM 914 C C . HIS A 1 111 ? 0.651 10.425 -17.327 1.00 52.34 111 HIS A C 1
ATOM 916 O O . HIS A 1 111 ? 0.598 9.200 -17.222 1.00 52.34 111 HIS A O 1
ATOM 922 N N . SER A 1 112 ? 0.969 11.060 -18.450 1.00 46.34 112 SER A N 1
ATOM 923 C CA . SER A 1 112 ? 1.148 10.521 -19.802 1.00 46.34 112 SER A CA 1
ATOM 924 C C . SER A 1 112 ? 2.193 9.399 -19.966 1.00 46.34 112 SER A C 1
ATOM 926 O O . SER A 1 112 ? 2.479 8.999 -21.087 1.00 46.34 112 SER A O 1
ATOM 928 N N . SER A 1 113 ? 2.777 8.861 -18.891 1.00 50.69 113 SER A N 1
ATOM 929 C CA . SER A 1 113 ? 3.932 7.948 -18.953 1.00 50.69 113 SER A CA 1
ATOM 930 C C . SER A 1 113 ? 3.602 6.453 -18.969 1.00 50.69 113 SER A C 1
ATOM 932 O O . SER A 1 113 ? 4.500 5.654 -19.217 1.00 50.69 113 SER A O 1
ATOM 934 N N . VAL A 1 114 ? 2.360 6.024 -18.703 1.00 48.50 114 VAL A N 1
ATOM 935 C CA . VAL A 1 114 ? 2.046 4.575 -18.629 1.00 48.50 114 VAL A CA 1
ATOM 936 C C . VAL A 1 114 ? 2.021 3.924 -20.020 1.00 48.50 114 VAL A C 1
ATOM 938 O O . VAL A 1 114 ? 2.379 2.757 -20.167 1.00 48.50 114 VAL A O 1
ATOM 941 N N . ALA A 1 115 ? 1.645 4.679 -21.055 1.00 45.72 115 ALA A N 1
ATOM 942 C CA . ALA A 1 115 ? 1.473 4.147 -22.403 1.00 45.72 115 ALA A CA 1
ATOM 943 C C . ALA A 1 115 ? 2.765 4.111 -23.243 1.00 45.72 115 ALA A C 1
ATOM 945 O O . ALA A 1 115 ? 2.869 3.328 -24.175 1.00 45.72 115 ALA A O 1
ATOM 946 N N . VAL A 1 116 ? 3.773 4.924 -22.924 1.00 45.09 116 VAL A N 1
ATOM 947 C CA . VAL A 1 116 ? 4.932 5.091 -23.822 1.00 45.09 116 VAL A CA 1
ATOM 948 C C . VAL A 1 116 ? 5.890 3.891 -23.775 1.00 45.09 116 VAL A C 1
ATOM 950 O O . VAL A 1 116 ? 6.552 3.580 -24.758 1.00 45.09 116 VAL A O 1
ATOM 953 N N . TYR A 1 117 ? 5.942 3.158 -22.659 1.00 43.31 117 TYR A N 1
ATOM 954 C CA . TYR A 1 117 ? 6.905 2.062 -22.502 1.00 43.31 117 TYR A CA 1
ATOM 955 C C . TYR A 1 117 ? 6.450 0.721 -23.080 1.00 43.31 117 TYR A C 1
ATOM 957 O O . TYR A 1 117 ? 7.301 -0.061 -23.497 1.00 43.31 117 TYR A O 1
ATOM 965 N N . 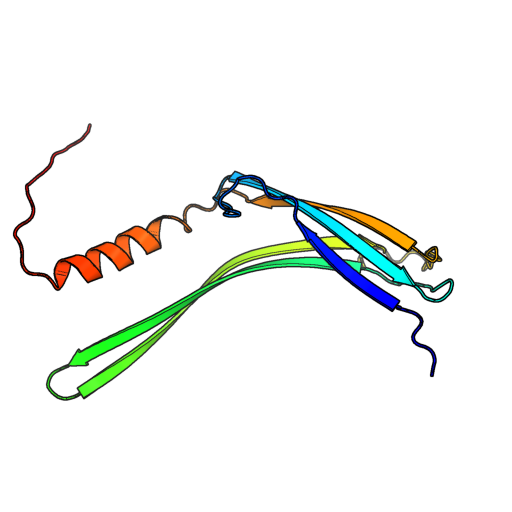HIS A 1 118 ? 5.142 0.437 -23.132 1.00 44.78 118 HIS A N 1
ATOM 966 C CA . HIS A 1 118 ? 4.677 -0.823 -23.724 1.00 44.78 118 HIS A CA 1
ATOM 967 C C . HIS A 1 118 ? 4.931 -0.845 -25.236 1.00 44.78 118 HIS A C 1
ATOM 969 O O . HIS A 1 118 ? 5.380 -1.856 -25.761 1.00 44.78 118 HIS A O 1
ATOM 975 N N . THR A 1 119 ? 4.739 0.290 -25.912 1.00 42.31 119 THR A N 1
ATOM 976 C CA . THR A 1 119 ? 4.993 0.450 -27.349 1.00 42.31 119 THR A CA 1
ATOM 977 C C . THR A 1 119 ? 6.479 0.358 -27.683 1.00 42.31 119 THR A C 1
ATOM 979 O O . THR A 1 119 ? 6.832 -0.321 -28.641 1.00 42.31 119 THR A O 1
ATOM 982 N N . TRP A 1 120 ? 7.356 0.948 -26.864 1.00 39.84 120 TRP A N 1
ATOM 983 C CA . TRP A 1 120 ? 8.810 0.903 -27.081 1.00 39.84 120 TRP A CA 1
ATOM 984 C C . TRP A 1 120 ? 9.433 -0.475 -26.793 1.00 39.84 120 TRP A C 1
ATOM 986 O O . TRP A 1 120 ? 10.354 -0.923 -27.472 1.00 39.84 120 TRP A O 1
ATOM 996 N N . GLN A 1 121 ? 8.926 -1.186 -25.781 1.00 40.34 121 GLN A N 1
ATOM 997 C CA . GLN A 1 121 ? 9.398 -2.537 -25.469 1.00 40.34 121 GLN A CA 1
ATOM 998 C C . GLN A 1 121 ? 8.916 -3.558 -26.510 1.00 40.34 121 GLN A C 1
ATOM 1000 O O . GLN A 1 121 ? 9.650 -4.487 -26.838 1.00 40.34 121 GLN A O 1
ATOM 1005 N N . GLN A 1 122 ? 7.713 -3.362 -27.054 1.00 38.00 122 GLN A N 1
ATOM 1006 C CA . GLN A 1 122 ? 7.173 -4.198 -28.117 1.00 38.00 122 GLN A CA 1
ATOM 1007 C C . GLN A 1 122 ? 7.888 -3.933 -29.448 1.00 38.00 122 GLN A C 1
ATOM 1009 O O . GLN A 1 122 ? 8.252 -4.902 -30.101 1.00 38.00 122 GLN A O 1
ATOM 1014 N N . SER A 1 123 ? 8.213 -2.674 -29.790 1.00 43.06 123 SER A N 1
ATOM 1015 C CA . SER A 1 123 ? 8.971 -2.344 -31.011 1.00 43.06 123 SER A CA 1
ATOM 1016 C C . SER A 1 123 ? 10.362 -2.979 -31.042 1.00 43.06 123 SER A C 1
ATOM 1018 O O . SER A 1 123 ? 10.736 -3.546 -32.061 1.00 43.06 123 SER A O 1
ATOM 1020 N N . HIS A 1 124 ? 11.097 -2.987 -29.924 1.00 43.34 124 HIS A N 1
ATOM 1021 C CA . HIS A 1 124 ? 12.397 -3.671 -29.844 1.00 43.34 124 HIS A CA 1
ATOM 1022 C C . HIS A 1 124 ? 12.311 -5.202 -29.894 1.00 43.34 124 HIS A C 1
ATOM 1024 O O . HIS A 1 124 ? 13.291 -5.871 -30.231 1.00 43.34 124 HIS A O 1
ATOM 1030 N N . GLN A 1 125 ? 11.162 -5.775 -29.531 1.00 41.50 125 GLN A N 1
ATOM 1031 C CA . GLN A 1 125 ? 10.940 -7.212 -29.645 1.00 41.50 125 GLN A CA 1
ATOM 1032 C C . GLN A 1 125 ? 10.645 -7.611 -31.096 1.00 41.50 125 GLN A C 1
ATOM 1034 O O . GLN A 1 125 ? 11.166 -8.628 -31.543 1.00 41.50 125 GLN A O 1
ATOM 1039 N N . THR A 1 126 ? 9.901 -6.787 -31.844 1.00 39.81 126 THR A N 1
ATOM 1040 C CA . THR A 1 126 ? 9.647 -6.998 -33.280 1.00 39.81 126 THR A CA 1
ATOM 1041 C C . THR A 1 126 ? 10.866 -6.702 -34.153 1.00 39.81 126 THR A C 1
ATOM 1043 O O . THR A 1 126 ? 11.048 -7.357 -35.169 1.00 39.81 126 THR A O 1
ATOM 1046 N N . GLU A 1 127 ? 11.739 -5.769 -33.766 1.00 42.19 127 GLU A N 1
ATOM 1047 C CA . GLU A 1 127 ? 12.935 -5.409 -34.553 1.00 42.19 127 GLU A CA 1
ATOM 1048 C C . GLU A 1 127 ? 13.997 -6.530 -34.609 1.00 42.19 127 GLU A C 1
ATOM 1050 O O . GLU A 1 127 ? 14.848 -6.541 -35.495 1.00 42.19 127 GLU A O 1
ATOM 1055 N N . ASN A 1 128 ? 13.921 -7.509 -33.699 1.00 43.72 128 ASN A N 1
ATOM 1056 C CA . ASN A 1 128 ? 14.765 -8.709 -33.703 1.00 43.72 128 ASN A CA 1
ATOM 1057 C C . ASN A 1 128 ? 14.195 -9.867 -34.550 1.00 43.72 128 ASN A C 1
ATOM 1059 O O . ASN A 1 128 ? 14.864 -10.889 -34.704 1.00 43.72 128 ASN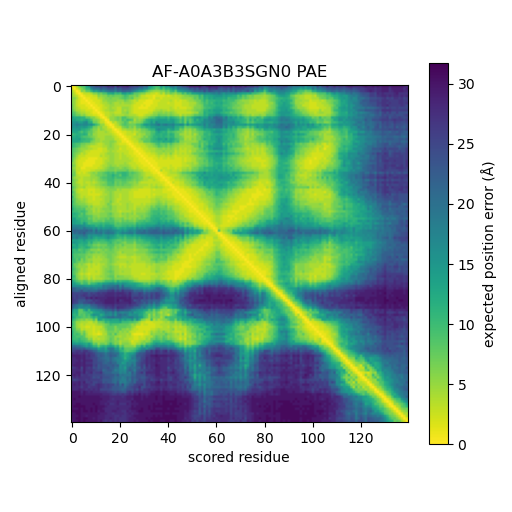 A O 1
ATOM 1063 N N . GLU A 1 129 ? 12.999 -9.715 -35.129 1.00 36.88 129 GLU A N 1
ATOM 1064 C CA . GLU A 1 129 ? 12.470 -10.601 -36.167 1.00 36.88 129 GLU A CA 1
ATOM 1065 C C . GLU A 1 129 ? 12.480 -9.850 -37.505 1.00 36.88 129 GLU A C 1
ATOM 1067 O O . GLU A 1 129 ? 11.633 -9.004 -37.781 1.00 36.88 129 GLU A O 1
ATOM 1072 N N . LEU A 1 130 ? 13.476 -10.142 -38.347 1.00 39.03 130 LEU A N 1
ATOM 1073 C CA . LEU A 1 130 ? 13.616 -9.577 -39.690 1.00 39.03 130 LEU A CA 1
ATOM 1074 C C . LEU A 1 130 ? 12.382 -9.888 -40.555 1.00 39.03 130 LEU A C 1
ATOM 1076 O O . LEU A 1 130 ? 12.334 -10.911 -41.235 1.00 39.03 130 LEU A O 1
ATOM 1080 N N . THR A 1 131 ? 11.421 -8.966 -40.600 1.00 36.72 131 THR A N 1
ATOM 1081 C CA . THR A 1 131 ? 10.494 -8.811 -41.729 1.00 36.72 131 THR A CA 1
ATOM 1082 C C . THR A 1 131 ? 10.311 -7.320 -42.055 1.00 36.72 131 THR A C 1
ATOM 1084 O O . THR A 1 131 ? 10.326 -6.495 -41.140 1.00 36.72 131 THR A O 1
ATOM 1087 N N . PRO A 1 132 ? 10.196 -6.921 -43.338 1.00 32.06 132 PRO A N 1
ATOM 1088 C CA . PRO A 1 132 ? 10.128 -5.510 -43.717 1.00 32.06 132 PRO A CA 1
ATOM 1089 C C . PRO A 1 132 ? 8.767 -4.900 -43.353 1.00 32.06 132 PRO A C 1
ATOM 1091 O O . PRO A 1 132 ? 7.723 -5.453 -43.698 1.00 32.06 132 PRO A O 1
ATOM 1094 N N . TRP A 1 133 ? 8.776 -3.734 -42.705 1.00 31.72 133 TRP A N 1
ATOM 1095 C CA . TRP A 1 133 ? 7.571 -2.958 -42.397 1.00 31.72 133 TRP A CA 1
ATOM 1096 C C . TRP A 1 133 ? 6.855 -2.474 -43.673 1.00 31.72 133 TRP A C 1
ATOM 1098 O O . TRP A 1 133 ? 7.521 -1.943 -44.568 1.00 31.72 133 TRP A O 1
ATOM 1108 N N . PRO A 1 134 ? 5.511 -2.538 -43.764 1.00 29.03 134 PRO A N 1
ATOM 1109 C CA . PRO A 1 134 ? 4.780 -1.705 -44.705 1.00 29.03 134 PRO A CA 1
ATOM 1110 C C . PRO A 1 134 ? 4.778 -0.253 -44.211 1.00 29.03 134 PRO A C 1
ATOM 1112 O O . PRO A 1 134 ? 4.506 0.040 -43.046 1.00 2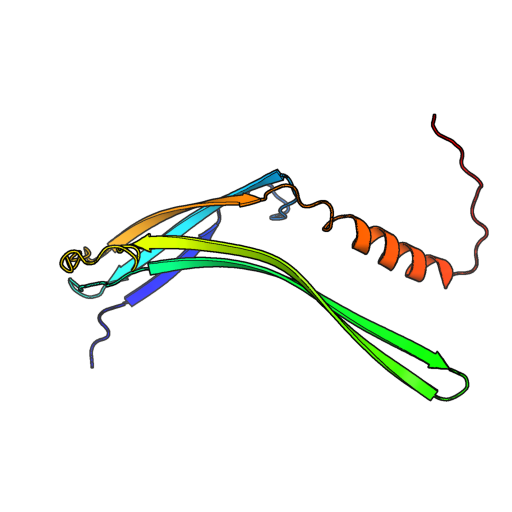9.03 134 PRO A O 1
ATOM 1115 N N . ILE A 1 135 ? 5.074 0.660 -45.131 1.00 41.12 135 ILE A N 1
ATOM 1116 C CA . ILE A 1 135 ? 4.976 2.106 -44.948 1.00 41.12 135 ILE A CA 1
ATOM 1117 C C . ILE A 1 135 ? 3.489 2.465 -44.797 1.00 41.12 135 ILE A C 1
ATOM 1119 O O . ILE A 1 135 ? 2.732 2.399 -45.760 1.00 41.12 135 ILE A O 1
ATOM 1123 N N . PHE A 1 136 ? 3.078 2.874 -43.601 1.00 32.56 136 PHE A N 1
ATOM 1124 C CA . PHE A 1 136 ? 1.876 3.678 -43.357 1.00 32.56 136 PHE A CA 1
ATOM 1125 C C . PHE A 1 136 ? 2.358 4.847 -42.495 1.00 32.56 136 PHE A C 1
ATOM 1127 O O . PHE A 1 136 ? 2.916 4.635 -41.427 1.00 32.56 136 PHE A O 1
ATOM 1134 N N . GLY A 1 137 ? 2.337 6.099 -42.935 1.00 31.20 137 GLY A N 1
ATOM 1135 C CA . GLY A 1 137 ? 1.258 6.795 -43.622 1.00 31.20 137 GLY A CA 1
ATOM 1136 C C . GLY A 1 137 ? 0.904 7.958 -42.700 1.00 31.20 137 GLY A C 1
ATOM 1137 O O . GLY A 1 137 ? 0.424 7.734 -41.593 1.00 31.20 137 GLY A O 1
ATOM 1138 N N . GLN A 1 138 ? 1.254 9.178 -43.113 1.00 35.50 138 GLN A N 1
ATOM 1139 C CA . GLN A 1 138 ? 0.952 10.407 -42.382 1.00 35.50 138 GLN A CA 1
ATOM 1140 C C . GLN A 1 138 ? -0.540 10.467 -42.036 1.00 35.50 138 GLN A C 1
ATOM 1142 O O . GLN A 1 138 ? -1.382 10.201 -42.893 1.00 35.50 138 GLN A O 1
ATOM 1147 N N . LEU A 1 139 ? -0.860 10.887 -40.816 1.00 31.48 139 LEU A N 1
ATOM 1148 C CA . LEU A 1 139 ? -2.152 11.489 -40.519 1.00 31.48 139 LEU A CA 1
ATOM 1149 C C . LEU A 1 139 ? -1.895 12.908 -40.010 1.00 31.48 139 LEU A C 1
ATOM 1151 O O . LEU A 1 139 ? -1.043 13.125 -39.151 1.00 31.48 139 LEU A O 1
ATOM 1155 N N . THR A 1 140 ? -2.590 13.814 -40.691 1.00 39.00 140 THR A N 1
ATOM 1156 C CA . THR A 1 140 ? -2.641 15.282 -40.624 1.00 39.00 140 THR A CA 1
ATOM 1157 C C . THR A 1 140 ? -2.658 15.882 -39.231 1.00 39.00 140 THR A C 1
ATOM 1159 O O . THR A 1 140 ? -3.396 15.333 -38.382 1.00 39.00 140 THR A O 1
#